Protein AF-A0A291QRK3-F1 (afdb_monomer)

Structure (mmCIF, N/CA/C/O backbone):
data_AF-A0A291QRK3-F1
#
_entry.id   AF-A0A291QRK3-F1
#
loop_
_atom_site.group_PDB
_atom_site.id
_atom_site.type_symbol
_atom_site.label_atom_id
_atom_site.label_alt_id
_atom_site.label_comp_id
_atom_site.label_asym_id
_atom_site.label_entity_id
_atom_site.label_seq_id
_atom_site.pdbx_PDB_ins_code
_atom_site.Cartn_x
_atom_site.Cartn_y
_atom_site.Cartn_z
_atom_site.occupancy
_atom_site.B_iso_or_equiv
_atom_site.auth_seq_id
_atom_site.auth_comp_id
_atom_site.auth_asym_id
_atom_site.auth_atom_id
_atom_site.pdbx_PDB_model_num
ATOM 1 N N . MET A 1 1 ? 25.442 -5.026 -17.735 1.00 41.00 1 MET A N 1
ATOM 2 C CA . MET A 1 1 ? 24.105 -5.497 -17.310 1.00 41.00 1 MET A CA 1
ATOM 3 C C . MET A 1 1 ? 23.254 -4.267 -17.037 1.00 41.00 1 MET A C 1
ATOM 5 O O . MET A 1 1 ? 23.761 -3.362 -16.388 1.00 41.00 1 MET A O 1
ATOM 9 N N . LYS A 1 2 ? 22.037 -4.166 -17.587 1.00 38.84 2 LYS A N 1
ATOM 10 C CA . LYS A 1 2 ? 21.121 -3.074 -17.219 1.00 38.84 2 LYS A CA 1
ATOM 11 C C . LYS A 1 2 ? 20.661 -3.331 -15.782 1.00 38.84 2 LYS A C 1
ATOM 13 O O . LYS A 1 2 ? 20.104 -4.393 -15.522 1.00 38.84 2 LYS A O 1
ATOM 18 N N . ASN A 1 3 ? 20.926 -2.399 -14.868 1.00 39.56 3 ASN A N 1
ATOM 19 C CA . ASN A 1 3 ? 20.250 -2.376 -13.574 1.00 39.56 3 ASN A CA 1
ATOM 20 C C . ASN A 1 3 ? 18.778 -2.072 -13.853 1.00 39.56 3 ASN A C 1
ATOM 22 O O . ASN A 1 3 ? 18.421 -0.927 -14.123 1.00 39.56 3 ASN A O 1
ATOM 26 N N . ASN A 1 4 ? 17.938 -3.102 -13.857 1.00 54.91 4 ASN A N 1
ATOM 27 C CA . ASN A 1 4 ? 16.499 -2.902 -13.797 1.00 54.91 4 ASN A CA 1
ATOM 28 C C . ASN A 1 4 ? 16.183 -2.532 -12.347 1.00 54.91 4 ASN A C 1
ATOM 30 O O . ASN A 1 4 ? 16.077 -3.412 -11.496 1.00 54.91 4 ASN A O 1
ATOM 34 N N . ASN A 1 5 ? 16.117 -1.234 -12.055 1.00 65.88 5 ASN A N 1
ATOM 35 C CA . ASN A 1 5 ? 15.678 -0.767 -10.744 1.00 65.88 5 ASN A CA 1
ATOM 36 C C . ASN A 1 5 ? 14.253 -1.287 -10.483 1.00 65.88 5 ASN A C 1
ATOM 38 O O . ASN A 1 5 ? 13.399 -1.270 -11.376 1.00 65.88 5 ASN A O 1
ATOM 42 N N . ILE A 1 6 ? 14.007 -1.774 -9.266 1.00 69.44 6 ILE A N 1
ATOM 43 C CA . ILE A 1 6 ? 12.658 -2.119 -8.812 1.00 69.44 6 ILE A CA 1
ATOM 44 C C . ILE A 1 6 ? 11.919 -0.804 -8.579 1.00 69.44 6 ILE A C 1
ATOM 46 O O . ILE A 1 6 ? 12.405 0.058 -7.849 1.00 69.44 6 ILE A O 1
ATOM 50 N N . LEU A 1 7 ? 10.759 -0.660 -9.210 1.00 81.25 7 LEU A N 1
ATOM 51 C CA . LEU A 1 7 ? 9.881 0.493 -9.066 1.00 81.25 7 LEU A CA 1
ATOM 52 C C . LEU A 1 7 ? 8.554 -0.014 -8.500 1.00 81.25 7 LEU A C 1
ATOM 54 O O . LEU A 1 7 ? 7.883 -0.831 -9.137 1.00 81.25 7 LEU A O 1
ATOM 58 N N . ALA A 1 8 ? 8.209 0.428 -7.292 1.00 82.94 8 ALA A N 1
ATOM 59 C CA . ALA A 1 8 ? 7.079 -0.095 -6.537 1.00 82.94 8 ALA A CA 1
ATOM 60 C C . ALA A 1 8 ? 5.899 0.881 -6.519 1.00 82.94 8 ALA A C 1
ATOM 62 O O . ALA A 1 8 ? 6.063 2.083 -6.320 1.00 82.94 8 ALA A O 1
ATOM 63 N N . LYS A 1 9 ? 4.697 0.334 -6.659 1.00 86.00 9 LYS A N 1
ATOM 64 C CA . LYS A 1 9 ? 3.434 0.999 -6.362 1.00 86.00 9 LYS A CA 1
ATOM 65 C C . LYS A 1 9 ? 2.877 0.449 -5.056 1.00 86.00 9 LYS A C 1
ATOM 67 O O . LYS A 1 9 ? 2.884 -0.756 -4.835 1.00 86.00 9 LYS A O 1
ATOM 72 N N . ILE A 1 10 ? 2.362 1.317 -4.205 1.00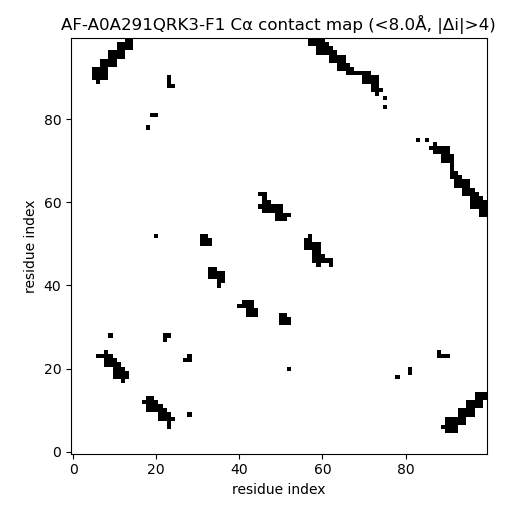 86.38 10 ILE A N 1
ATOM 73 C CA . ILE A 1 10 ? 1.549 0.956 -3.055 1.00 86.38 10 ILE A CA 1
ATOM 74 C C . ILE A 1 10 ? 0.087 1.204 -3.407 1.00 86.38 10 ILE A C 1
ATOM 76 O O . ILE A 1 10 ? -0.273 2.276 -3.896 1.00 86.38 10 ILE A O 1
ATOM 80 N N . ARG A 1 11 ? -0.781 0.232 -3.149 1.00 88.56 11 ARG A N 1
ATOM 81 C CA . ARG A 1 11 ? -2.230 0.387 -3.278 1.00 88.56 11 ARG A CA 1
ATOM 82 C C . ARG A 1 11 ? -2.907 0.011 -1.974 1.00 88.56 11 ARG A C 1
ATOM 84 O O . ARG A 1 11 ? -2.647 -1.048 -1.414 1.00 88.56 11 ARG A O 1
ATOM 91 N N . ILE A 1 12 ? -3.808 0.870 -1.524 1.00 88.38 12 ILE A N 1
ATOM 92 C CA . ILE A 1 12 ? -4.681 0.621 -0.386 1.00 88.38 12 ILE A CA 1
ATOM 93 C C . ILE A 1 12 ? -6.082 0.384 -0.933 1.00 88.38 12 ILE A C 1
ATOM 95 O O . ILE A 1 12 ? -6.636 1.232 -1.637 1.00 88.38 12 ILE A O 1
ATOM 99 N N . GLN A 1 13 ? -6.649 -0.777 -0.632 1.00 91.56 13 GLN A N 1
ATOM 100 C CA . GLN A 1 13 ? -7.934 -1.199 -1.170 1.00 91.56 13 GLN A CA 1
ATOM 101 C C . GLN A 1 13 ? -8.833 -1.701 -0.045 1.00 91.56 13 GLN A C 1
ATOM 103 O O . GLN A 1 13 ? -8.413 -2.487 0.796 1.00 91.56 13 GLN A O 1
ATOM 108 N N . HIS A 1 14 ? -10.087 -1.271 -0.029 1.00 92.38 14 HIS A N 1
ATOM 109 C CA . HIS A 1 14 ? -11.077 -1.810 0.889 1.00 92.38 14 HIS A CA 1
ATOM 110 C C . HIS A 1 14 ? -11.374 -3.278 0.541 1.00 92.38 14 HIS A C 1
ATOM 112 O O . HIS A 1 14 ? -11.392 -3.640 -0.640 1.00 92.38 14 HIS A O 1
ATOM 118 N N . THR A 1 15 ? -11.679 -4.128 1.524 1.00 91.19 15 THR A N 1
ATOM 119 C CA . THR A 1 15 ? -12.037 -5.545 1.276 1.00 91.19 15 THR A CA 1
ATOM 120 C C . THR A 1 15 ? -13.268 -5.713 0.378 1.00 91.19 15 THR A C 1
ATOM 122 O O . THR A 1 15 ? -13.425 -6.736 -0.282 1.00 91.19 15 THR A O 1
ATOM 125 N N . GLN A 1 16 ? -14.103 -4.676 0.268 1.00 89.44 16 GLN A N 1
ATOM 126 C CA . GLN A 1 16 ? -15.255 -4.617 -0.649 1.00 89.44 16 GLN A CA 1
ATOM 127 C C . GLN A 1 16 ? -14.895 -4.194 -2.089 1.00 89.44 16 GLN A C 1
ATOM 129 O O . GLN A 1 16 ? -15.783 -4.019 -2.918 1.00 89.44 16 GLN A O 1
ATOM 134 N N . GLY A 1 17 ? -13.610 -4.007 -2.404 1.00 81.94 17 GLY A N 1
ATOM 135 C CA . GLY A 1 17 ? -13.117 -3.761 -3.764 1.00 81.94 17 GLY A CA 1
ATOM 136 C C . GLY A 1 17 ? -12.859 -2.296 -4.128 1.00 81.94 17 GLY A C 1
ATOM 137 O O . GLY A 1 17 ? -12.245 -2.038 -5.160 1.00 81.94 17 GLY A O 1
ATOM 138 N N . ALA A 1 18 ? -13.269 -1.333 -3.299 1.00 85.88 18 ALA A N 1
ATOM 139 C CA . ALA A 1 18 ? -12.997 0.083 -3.550 1.00 85.88 18 ALA A CA 1
ATOM 140 C C . ALA A 1 18 ? -11.510 0.410 -3.330 1.00 85.88 18 ALA A C 1
ATOM 142 O O . ALA A 1 18 ? -10.967 0.132 -2.261 1.00 85.88 18 ALA A O 1
ATOM 143 N N . VAL A 1 19 ? -10.849 1.021 -4.315 1.00 87.50 19 VAL A N 1
ATOM 144 C CA . VAL A 1 19 ? -9.490 1.555 -4.135 1.00 87.50 19 VAL A CA 1
ATOM 145 C C . VAL A 1 19 ? -9.587 2.840 -3.321 1.00 87.50 19 VAL A C 1
ATOM 147 O O . VAL A 1 19 ? -10.260 3.779 -3.732 1.00 87.50 19 VAL A O 1
ATOM 150 N N . ILE A 1 20 ? -8.932 2.861 -2.163 1.00 85.31 20 ILE A N 1
ATOM 151 C CA . ILE A 1 20 ? -8.935 4.006 -1.247 1.00 85.31 20 ILE A CA 1
ATOM 152 C C . ILE A 1 20 ? -7.831 4.981 -1.642 1.00 85.31 20 ILE A C 1
ATOM 154 O O . ILE A 1 20 ? -8.064 6.179 -1.730 1.00 85.31 20 ILE A O 1
ATOM 158 N N . ALA A 1 21 ? -6.625 4.466 -1.877 1.00 80.62 21 ALA A N 1
ATOM 159 C CA . ALA A 1 21 ? -5.476 5.286 -2.221 1.00 80.62 21 ALA A CA 1
ATOM 160 C C . ALA A 1 21 ? -4.435 4.485 -2.996 1.00 80.62 21 ALA A C 1
ATOM 162 O O . ALA A 1 21 ? -4.377 3.253 -2.915 1.00 80.62 21 ALA A O 1
ATOM 163 N N . SER A 1 22 ? -3.580 5.186 -3.736 1.00 83.25 22 SER A N 1
ATOM 164 C CA . SER A 1 22 ? -2.433 4.563 -4.373 1.00 83.25 22 SER A CA 1
ATOM 165 C C . SER A 1 22 ? -1.289 5.544 -4.574 1.00 83.25 22 SER A C 1
ATOM 167 O O . SER A 1 22 ? -1.511 6.698 -4.925 1.00 83.25 22 SER A O 1
ATOM 169 N N . PHE A 1 23 ? -0.070 5.055 -4.367 1.00 79.94 23 PHE A N 1
ATOM 170 C CA . PHE A 1 23 ? 1.146 5.849 -4.307 1.00 79.94 23 PHE A CA 1
ATOM 171 C C . PHE A 1 23 ? 2.263 5.140 -5.060 1.00 79.94 23 PHE A C 1
ATOM 173 O O . PHE A 1 23 ? 2.391 3.923 -4.997 1.00 79.94 23 PHE A O 1
ATOM 180 N N . THR A 1 24 ? 3.096 5.895 -5.750 1.00 77.06 24 THR A N 1
ATOM 181 C CA . THR A 1 24 ? 4.374 5.419 -6.312 1.00 77.06 24 THR A CA 1
ATOM 182 C C . THR A 1 24 ? 5.557 6.180 -5.720 1.00 77.06 24 THR A C 1
ATOM 184 O O . THR A 1 24 ? 6.698 5.761 -5.874 1.00 77.06 24 THR A O 1
ATOM 187 N N . ASP A 1 25 ? 5.282 7.302 -5.053 1.00 71.38 25 ASP A N 1
ATOM 188 C CA . ASP A 1 25 ? 6.262 8.094 -4.325 1.00 71.38 25 ASP A CA 1
ATOM 189 C C . ASP A 1 25 ? 6.301 7.640 -2.860 1.00 71.38 25 ASP A C 1
ATOM 191 O O . ASP A 1 25 ? 5.273 7.567 -2.179 1.00 71.38 25 ASP A O 1
ATOM 195 N N . PHE A 1 26 ? 7.502 7.314 -2.392 1.00 68.25 26 PHE A N 1
ATOM 196 C CA . PHE A 1 26 ? 7.741 6.860 -1.032 1.00 68.25 26 PHE A CA 1
ATOM 197 C C . PHE A 1 26 ? 7.549 7.968 0.009 1.00 68.25 26 PHE A C 1
ATOM 199 O O . PHE A 1 26 ? 7.113 7.674 1.118 1.00 68.25 26 PHE A O 1
ATOM 206 N N . GLU A 1 27 ? 7.839 9.228 -0.321 1.00 66.25 27 GLU A N 1
ATOM 207 C CA . GLU A 1 27 ? 7.668 10.333 0.624 1.00 66.25 27 GLU A CA 1
ATOM 208 C C . GLU A 1 27 ? 6.182 10.600 0.881 1.00 66.25 27 GLU A C 1
ATOM 210 O O . GLU A 1 27 ? 5.782 10.708 2.036 1.00 66.25 27 GLU A O 1
ATOM 215 N N . ILE A 1 28 ? 5.338 10.541 -0.155 1.00 66.38 28 ILE A N 1
ATOM 216 C CA . ILE A 1 28 ? 3.873 10.622 0.003 1.00 66.38 28 ILE A CA 1
ATOM 217 C C . ILE A 1 28 ? 3.355 9.445 0.844 1.00 66.38 28 ILE A C 1
ATOM 219 O O . ILE A 1 28 ? 2.474 9.596 1.689 1.00 66.38 28 ILE A O 1
ATOM 223 N N . PHE A 1 29 ? 3.930 8.256 0.660 1.00 68.62 29 PHE A N 1
ATOM 224 C CA . PHE A 1 29 ? 3.574 7.090 1.463 1.00 68.62 29 PHE A CA 1
ATOM 225 C C . PHE A 1 29 ? 3.961 7.222 2.948 1.00 68.62 29 PHE A C 1
ATOM 227 O O . PHE A 1 29 ? 3.331 6.593 3.789 1.00 68.62 29 PHE A O 1
ATOM 234 N N . LYS A 1 30 ? 4.945 8.044 3.320 1.00 66.81 30 LYS A N 1
ATOM 235 C CA . LYS A 1 30 ? 5.223 8.317 4.743 1.00 66.81 30 LYS A CA 1
ATOM 236 C C . LYS A 1 30 ? 4.199 9.253 5.384 1.00 66.81 30 LYS A C 1
ATOM 238 O O . LYS A 1 30 ? 4.097 9.279 6.607 1.00 66.81 30 LYS A O 1
ATOM 243 N N . GLU A 1 31 ? 3.477 10.039 4.583 1.00 66.50 31 GLU A N 1
ATOM 244 C CA . GLU A 1 31 ? 2.487 11.004 5.075 1.00 66.50 31 GLU A CA 1
ATOM 245 C C . GLU A 1 31 ? 1.159 10.348 5.471 1.00 66.50 31 GLU A C 1
ATOM 247 O O . GLU A 1 31 ? 0.452 10.869 6.340 1.00 66.50 31 GLU A O 1
ATOM 252 N N . ILE A 1 32 ? 0.823 9.182 4.900 1.00 68.75 32 ILE A N 1
ATOM 253 C CA . ILE A 1 32 ? -0.224 8.342 5.494 1.00 68.75 32 ILE A CA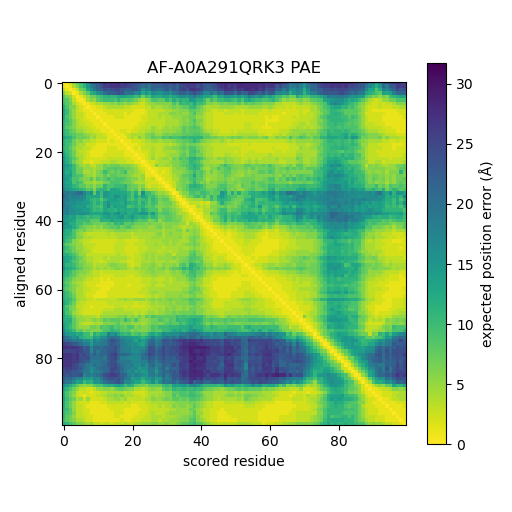 1
ATOM 254 C C . ILE A 1 32 ? 0.282 7.918 6.871 1.00 68.75 32 ILE A C 1
ATOM 256 O O . ILE A 1 32 ? 1.447 7.581 7.003 1.00 68.75 32 ILE A O 1
ATOM 260 N N . SER A 1 33 ? -0.536 8.025 7.919 1.00 60.03 33 SER A N 1
ATOM 261 C CA . SER A 1 33 ? -0.069 7.984 9.316 1.00 60.03 33 SER A CA 1
ATOM 262 C C . SER A 1 33 ? 0.482 6.610 9.731 1.00 60.03 33 SER A C 1
ATOM 264 O O . SER A 1 33 ? -0.178 5.854 10.443 1.00 60.03 33 SER A O 1
ATOM 266 N N . LEU A 1 34 ? 1.683 6.276 9.264 1.00 66.25 34 LEU A N 1
ATOM 267 C CA . LEU A 1 34 ? 2.393 5.048 9.565 1.00 66.25 34 LEU A CA 1
ATOM 268 C C . LEU A 1 34 ? 2.959 5.129 10.981 1.00 66.25 34 LEU A C 1
ATOM 270 O O . LEU A 1 34 ? 3.320 6.198 11.477 1.00 66.25 34 LEU A O 1
ATOM 274 N N . LYS A 1 35 ? 3.041 3.982 11.652 1.00 64.31 35 LYS A N 1
ATOM 275 C CA . LYS A 1 35 ? 3.767 3.882 12.915 1.00 64.31 35 LYS A CA 1
ATOM 276 C C . LYS A 1 35 ? 5.222 3.569 12.599 1.00 64.31 35 LYS A C 1
ATOM 278 O O . LYS A 1 35 ? 5.526 2.537 12.014 1.00 64.31 35 LYS A O 1
ATOM 283 N N . GLU A 1 36 ? 6.116 4.466 12.991 1.00 66.50 36 GLU A N 1
ATOM 284 C CA . GLU A 1 36 ? 7.551 4.203 12.958 1.00 66.50 36 GLU A CA 1
ATOM 285 C C . GLU A 1 36 ? 7.903 3.141 14.008 1.00 66.50 36 GLU A C 1
ATOM 287 O O . GLU A 1 36 ? 7.558 3.282 15.190 1.00 66.50 36 GLU A O 1
ATOM 292 N N . ASN A 1 37 ? 8.624 2.098 13.598 1.00 66.88 37 ASN A N 1
ATOM 293 C CA . ASN A 1 37 ? 9.235 1.173 14.534 1.00 66.88 37 ASN A CA 1
ATOM 294 C C . ASN A 1 37 ? 10.570 1.771 15.007 1.00 66.88 37 ASN A C 1
ATOM 296 O O . ASN A 1 37 ? 11.606 1.711 14.340 1.00 66.88 37 ASN A O 1
ATOM 300 N N . LYS A 1 38 ? 10.527 2.373 16.200 1.00 68.62 38 LYS A N 1
ATOM 301 C CA . LYS A 1 38 ? 11.663 3.079 16.812 1.00 68.62 38 LYS A CA 1
ATOM 302 C C . LYS A 1 38 ? 12.832 2.173 17.197 1.00 68.62 38 LYS A C 1
ATOM 304 O O . LYS A 1 38 ? 13.931 2.679 17.392 1.00 68.62 38 LYS A O 1
ATOM 309 N N . GLU A 1 39 ? 12.606 0.869 17.340 1.00 71.75 39 GLU A N 1
ATOM 310 C CA . GLU A 1 39 ? 13.654 -0.086 17.714 1.00 71.75 39 GLU A CA 1
ATOM 311 C C . GLU A 1 39 ? 14.597 -0.364 16.539 1.00 71.75 39 GLU A C 1
ATOM 313 O O . GLU A 1 39 ? 15.811 -0.449 16.721 1.00 71.75 39 GLU A O 1
ATOM 318 N N . PHE A 1 40 ? 14.051 -0.424 15.322 1.00 72.62 40 PHE A N 1
ATOM 319 C CA . PHE A 1 40 ? 14.805 -0.756 14.110 1.00 72.62 40 PHE A CA 1
ATOM 320 C C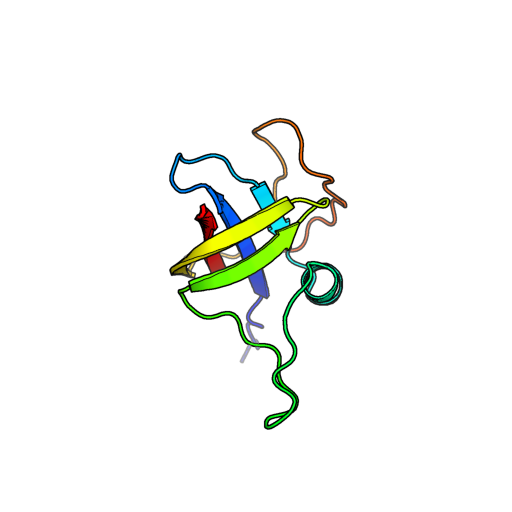 . PHE A 1 40 ? 15.018 0.432 13.167 1.00 72.62 40 PHE A C 1
ATOM 322 O O . PHE A 1 40 ? 15.643 0.267 12.118 1.00 72.62 40 PHE A O 1
ATOM 329 N N . ASN A 1 41 ? 14.534 1.625 13.537 1.00 76.56 41 ASN A N 1
ATOM 330 C CA . ASN A 1 41 ? 14.592 2.836 12.713 1.00 76.56 41 ASN A CA 1
ATOM 331 C C . ASN A 1 41 ? 14.057 2.580 11.290 1.00 76.56 41 ASN A C 1
ATOM 333 O O . ASN A 1 41 ? 14.641 3.007 10.290 1.00 76.56 41 ASN A O 1
ATOM 337 N N . ASN A 1 42 ? 12.974 1.805 11.204 1.00 75.19 42 ASN A N 1
ATOM 338 C CA . ASN A 1 42 ? 12.315 1.438 9.962 1.00 75.19 42 ASN A CA 1
ATOM 339 C C . ASN A 1 42 ? 10.799 1.660 10.063 1.00 75.19 42 ASN A C 1
ATOM 341 O O . ASN A 1 42 ? 10.222 1.839 11.137 1.00 75.19 42 ASN A O 1
ATOM 345 N N . TRP A 1 43 ? 10.161 1.687 8.897 1.00 75.75 43 TRP A N 1
ATOM 346 C CA . TRP A 1 43 ? 8.716 1.799 8.769 1.00 75.75 43 TRP A CA 1
ATOM 347 C C . TRP A 1 43 ? 8.188 0.442 8.338 1.00 75.75 43 TRP A C 1
ATOM 349 O O . TRP A 1 43 ? 8.604 -0.083 7.303 1.00 75.75 43 TRP A O 1
ATOM 359 N N . GLU A 1 44 ? 7.291 -0.125 9.133 1.00 80.50 44 GLU A N 1
ATOM 360 C CA . GLU A 1 44 ? 6.651 -1.397 8.835 1.00 80.50 44 GLU A CA 1
ATOM 361 C C . GLU A 1 44 ? 5.135 -1.254 8.905 1.00 80.50 44 GLU A C 1
ATOM 363 O O . GLU A 1 44 ? 4.595 -0.462 9.676 1.00 80.50 44 GLU A O 1
ATOM 368 N N . ILE A 1 45 ? 4.455 -2.012 8.051 1.00 83.88 45 ILE A N 1
ATOM 369 C CA . ILE A 1 45 ? 3.009 -2.171 8.093 1.00 83.88 45 ILE A CA 1
ATOM 370 C C . ILE A 1 45 ? 2.744 -3.664 8.052 1.00 83.88 45 ILE A C 1
ATOM 372 O O . ILE A 1 45 ? 3.044 -4.334 7.061 1.00 83.88 45 ILE A O 1
ATOM 376 N N . GLY A 1 46 ? 2.198 -4.177 9.141 1.00 87.88 46 GLY A N 1
ATOM 377 C CA . GLY A 1 46 ? 1.786 -5.554 9.304 1.00 87.88 46 GLY A CA 1
ATOM 378 C C . GLY A 1 46 ? 0.279 -5.740 9.168 1.00 87.88 46 GLY A C 1
ATOM 379 O O . GLY A 1 46 ? -0.518 -4.806 9.061 1.00 87.88 46 GLY A O 1
ATOM 380 N N . VAL A 1 47 ? -0.131 -7.004 9.193 1.00 91.88 47 VAL A N 1
ATOM 381 C CA . VAL A 1 47 ? -1.544 -7.366 9.321 1.00 91.88 47 VAL A CA 1
ATOM 382 C C . VAL A 1 47 ? -2.030 -7.006 10.729 1.00 91.88 47 VAL A C 1
ATOM 384 O O . VAL A 1 47 ? -1.350 -7.277 11.714 1.00 91.88 47 VAL A O 1
ATOM 387 N N . ASN A 1 48 ? -3.241 -6.458 10.812 1.00 92.75 48 ASN A N 1
ATOM 388 C CA . ASN A 1 48 ? -3.904 -5.857 11.975 1.00 92.75 48 ASN A CA 1
ATOM 389 C C . ASN A 1 48 ? -3.387 -4.479 12.408 1.00 92.75 48 ASN A C 1
ATOM 391 O O . ASN A 1 48 ? -3.943 -3.908 13.351 1.00 92.75 48 ASN A O 1
ATOM 395 N N . ASP A 1 49 ? -2.408 -3.909 11.706 1.00 89.75 49 ASP A N 1
ATOM 396 C CA . ASP A 1 49 ? -2.035 -2.517 11.931 1.00 89.75 49 ASP A CA 1
ATOM 397 C C . ASP A 1 49 ? -3.127 -1.564 11.453 1.00 89.75 49 ASP A C 1
ATOM 399 O O . ASP A 1 49 ? -3.904 -1.863 10.543 1.00 89.75 49 ASP A O 1
ATOM 403 N N . LYS A 1 50 ? -3.179 -0.392 12.088 1.00 88.50 50 LYS A N 1
ATOM 404 C CA . LYS A 1 50 ? -4.065 0.698 11.689 1.00 88.50 50 LYS A CA 1
ATOM 405 C C . LYS A 1 50 ? -3.294 1.721 10.875 1.00 88.50 50 LYS A C 1
ATOM 407 O O . LYS A 1 50 ? -2.233 2.161 11.313 1.00 88.50 50 LYS A O 1
ATOM 412 N N . ILE A 1 51 ? -3.856 2.124 9.742 1.00 86.62 51 ILE A N 1
ATOM 413 C CA . ILE A 1 51 ? -3.319 3.182 8.885 1.00 86.62 51 ILE A CA 1
ATOM 414 C C . ILE A 1 51 ? -4.335 4.318 8.761 1.00 86.62 51 ILE A C 1
ATOM 416 O O . ILE A 1 51 ? -5.534 4.077 8.617 1.00 86.62 51 ILE A O 1
ATOM 420 N N . GLY A 1 52 ? -3.854 5.558 8.838 1.00 84.25 52 GLY A N 1
ATOM 421 C CA . GLY A 1 52 ? -4.672 6.762 8.686 1.00 84.25 52 GLY A CA 1
ATOM 422 C C . GLY A 1 52 ? -4.578 7.327 7.271 1.00 84.25 52 GLY A C 1
ATOM 423 O O . GLY A 1 52 ? -3.479 7.638 6.816 1.00 84.25 52 GLY A O 1
ATOM 424 N N . ILE A 1 53 ? -5.714 7.481 6.587 1.00 81.94 53 ILE A N 1
ATOM 425 C CA . ILE A 1 53 ? -5.811 8.070 5.242 1.00 81.94 53 ILE A CA 1
ATOM 426 C C . ILE A 1 53 ? -6.977 9.059 5.228 1.00 81.94 53 ILE A C 1
ATOM 428 O O . ILE A 1 53 ? -8.100 8.692 5.569 1.00 81.94 53 ILE A O 1
ATOM 432 N N . GLU A 1 54 ? -6.715 10.315 4.851 1.00 76.19 54 GLU A N 1
ATOM 433 C CA . GLU A 1 54 ? -7.728 11.387 4.761 1.00 76.19 54 GLU A CA 1
ATOM 434 C C . GLU A 1 54 ? -8.602 11.525 6.032 1.00 76.19 54 GLU A C 1
ATOM 436 O O . GLU A 1 54 ? -9.814 11.727 5.972 1.00 76.19 54 GLU A O 1
ATOM 441 N N . GLY A 1 55 ? -7.993 11.375 7.214 1.00 78.81 55 GLY A N 1
ATOM 442 C CA . GLY A 1 55 ? -8.693 11.473 8.502 1.00 78.81 55 GLY A CA 1
ATOM 443 C C . GLY A 1 55 ? -9.550 10.255 8.876 1.00 78.81 55 GLY A C 1
ATOM 444 O O . GLY A 1 55 ? -10.248 10.302 9.888 1.00 78.81 55 GLY A O 1
ATOM 445 N N . LYS A 1 56 ? -9.496 9.165 8.101 1.00 83.31 56 LYS A N 1
ATOM 446 C CA . LYS A 1 56 ? -10.109 7.870 8.426 1.00 83.31 56 LYS A CA 1
ATOM 447 C C . LYS A 1 56 ? -9.035 6.858 8.808 1.00 83.31 56 LYS A C 1
ATOM 449 O O . LYS A 1 56 ? -7.990 6.794 8.166 1.00 83.31 56 LYS A O 1
ATOM 454 N N . GLU A 1 57 ? -9.302 6.058 9.834 1.00 89.12 57 GLU A N 1
ATOM 455 C CA . GLU A 1 57 ? -8.470 4.905 10.187 1.00 89.12 57 GLU A CA 1
ATOM 456 C C . GLU A 1 57 ? -9.019 3.639 9.535 1.00 89.12 57 GLU A C 1
ATOM 458 O O . GLU A 1 57 ? -10.218 3.375 9.616 1.00 89.12 57 GLU A O 1
ATOM 463 N N . TYR A 1 58 ? -8.124 2.838 8.965 1.00 90.50 58 TYR A N 1
ATOM 464 C CA . TYR A 1 58 ? -8.434 1.517 8.431 1.00 90.50 58 TYR A CA 1
ATOM 465 C C . TYR A 1 58 ? -7.522 0.462 9.051 1.00 90.50 58 TYR A C 1
ATOM 467 O O . TYR A 1 58 ? -6.356 0.735 9.337 1.00 90.50 58 TYR A O 1
ATOM 475 N N 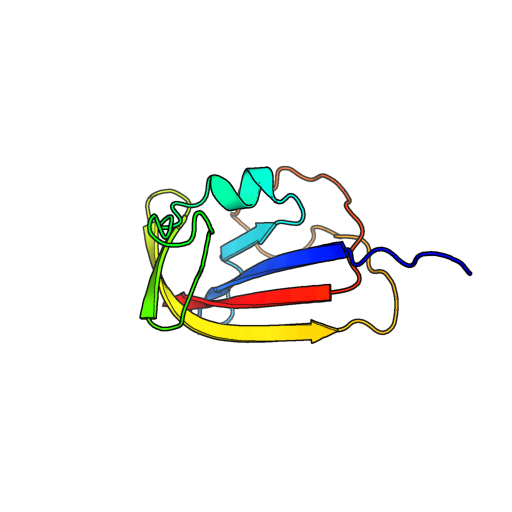. THR A 1 59 ? -8.031 -0.753 9.234 1.00 93.75 5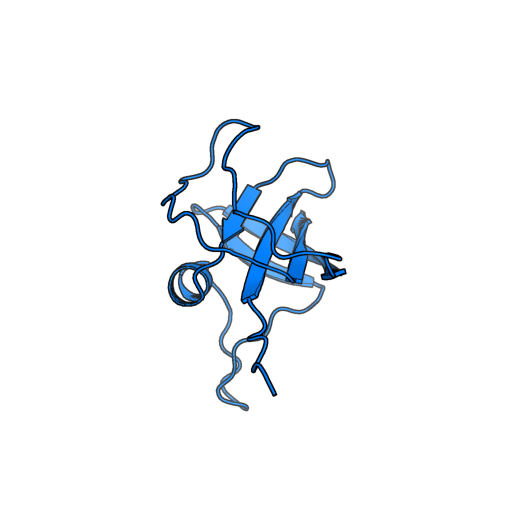9 THR A N 1
ATOM 476 C CA . THR A 1 59 ? -7.261 -1.893 9.748 1.00 93.75 59 THR A CA 1
ATOM 477 C C . THR A 1 59 ? -6.785 -2.773 8.601 1.00 93.75 59 THR A C 1
ATOM 479 O O . THR A 1 59 ? -7.601 -3.285 7.838 1.00 93.75 59 THR A O 1
ATOM 482 N N . VAL A 1 60 ? -5.480 -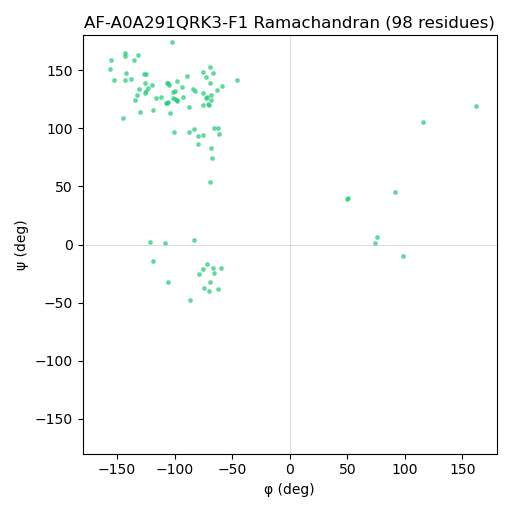3.021 8.509 1.00 93.44 60 VAL A N 1
ATOM 483 C CA . VAL A 1 60 ? -4.893 -3.914 7.503 1.00 93.44 60 VAL A CA 1
ATOM 484 C C . VAL A 1 60 ? -5.308 -5.357 7.777 1.00 93.44 60 VAL A C 1
ATOM 486 O O . VAL A 1 60 ? -5.078 -5.886 8.860 1.00 93.44 60 VAL A O 1
ATOM 489 N N . LYS A 1 61 ? -5.909 -6.023 6.793 1.00 96.38 61 LYS A N 1
ATOM 490 C CA . LYS A 1 61 ? -6.354 -7.424 6.890 1.00 96.38 61 LYS A CA 1
ATOM 491 C C . LYS A 1 61 ? -5.470 -8.389 6.125 1.00 96.38 61 LYS A C 1
ATOM 493 O O . LYS A 1 61 ? -5.291 -9.526 6.549 1.00 96.38 61 LYS A O 1
ATOM 498 N N . SER A 1 62 ? -4.895 -7.941 5.017 1.00 96.25 62 SER A N 1
ATOM 499 C CA . SER A 1 62 ? -3.942 -8.743 4.258 1.00 96.25 62 SER A CA 1
ATOM 500 C C . SER A 1 62 ? -3.026 -7.859 3.433 1.00 96.25 62 SER A C 1
ATOM 502 O O . SER A 1 62 ? -3.432 -6.782 2.994 1.00 96.25 62 SER A O 1
ATOM 504 N N . ILE A 1 63 ? -1.817 -8.355 3.195 1.00 93.81 63 ILE A N 1
ATOM 505 C CA . ILE A 1 63 ? -0.797 -7.707 2.380 1.00 93.81 63 ILE A CA 1
ATOM 506 C C . ILE A 1 63 ? -0.379 -8.715 1.323 1.00 93.81 63 ILE A C 1
ATOM 508 O O . ILE A 1 63 ? -0.092 -9.869 1.643 1.00 93.81 63 ILE A O 1
ATOM 512 N N . PHE A 1 64 ? -0.361 -8.298 0.067 1.00 92.88 64 PHE A N 1
ATOM 513 C CA . PHE A 1 64 ? 0.113 -9.136 -1.023 1.00 92.88 64 PHE A CA 1
ATOM 514 C C . PHE A 1 64 ? 0.866 -8.305 -2.045 1.00 92.88 64 PHE A C 1
ATOM 516 O O . PHE A 1 64 ? 0.802 -7.076 -2.074 1.00 92.88 64 PHE A O 1
ATOM 523 N N . THR A 1 65 ? 1.591 -9.018 -2.888 1.00 91.88 65 THR A N 1
ATOM 524 C CA . THR A 1 65 ? 2.486 -8.441 -3.870 1.00 91.88 65 THR A CA 1
ATOM 525 C C . THR A 1 65 ? 2.093 -8.918 -5.254 1.00 91.88 65 THR A C 1
ATOM 527 O O . THR A 1 65 ? 1.864 -10.109 -5.465 1.00 91.88 65 THR A O 1
ATOM 530 N N . ILE A 1 66 ? 2.056 -7.993 -6.204 1.00 89.88 66 ILE A N 1
ATOM 531 C CA . ILE A 1 66 ? 1.861 -8.266 -7.622 1.00 89.88 66 ILE A CA 1
ATOM 532 C C . ILE A 1 66 ? 3.168 -7.930 -8.341 1.00 89.88 66 ILE A C 1
ATOM 534 O O . ILE A 1 66 ? 3.710 -6.835 -8.197 1.00 89.88 66 ILE A O 1
ATOM 538 N N . ILE A 1 67 ? 3.677 -8.886 -9.116 1.00 87.56 67 ILE A N 1
ATOM 539 C CA . ILE A 1 67 ? 4.851 -8.704 -9.974 1.00 87.56 67 ILE A CA 1
ATOM 540 C C . ILE A 1 67 ? 4.347 -8.619 -11.409 1.00 87.56 67 ILE A C 1
ATOM 542 O O . ILE A 1 67 ? 3.675 -9.535 -11.886 1.00 87.56 67 ILE A O 1
ATOM 546 N N . HIS A 1 68 ? 4.656 -7.521 -12.092 1.00 84.62 68 HIS A N 1
ATOM 547 C CA . HIS A 1 68 ? 4.256 -7.336 -13.480 1.00 84.62 68 HIS A CA 1
ATOM 548 C C . HIS A 1 68 ? 5.319 -7.906 -14.422 1.00 84.62 68 HIS A C 1
ATOM 550 O O . HIS A 1 68 ? 6.517 -7.831 -14.158 1.00 84.62 68 HIS A O 1
ATOM 556 N N . ASN A 1 69 ? 4.875 -8.461 -15.551 1.00 81.19 69 ASN A N 1
ATOM 557 C CA . ASN A 1 69 ? 5.778 -8.971 -16.588 1.00 81.19 69 ASN A CA 1
ATOM 558 C C . ASN A 1 69 ? 6.496 -7.845 -17.352 1.00 81.19 69 ASN A C 1
ATOM 560 O O . ASN A 1 69 ? 7.485 -8.091 -18.038 1.00 81.19 69 ASN A O 1
ATOM 564 N N . GLU A 1 70 ? 5.991 -6.618 -17.242 1.00 81.06 70 GLU A N 1
ATOM 565 C CA . GLU A 1 70 ? 6.525 -5.419 -17.874 1.00 81.06 70 GLU A CA 1
ATOM 566 C C . GLU A 1 70 ? 6.385 -4.209 -16.945 1.00 81.06 70 GLU A C 1
ATOM 568 O O . GLU A 1 70 ? 5.603 -4.224 -15.992 1.00 81.06 70 GLU A O 1
ATOM 573 N N . THR A 1 71 ? 7.148 -3.153 -17.224 1.00 80.69 71 THR A N 1
ATOM 574 C CA . THR A 1 71 ? 6.993 -1.871 -16.534 1.00 80.69 71 THR A CA 1
ATOM 575 C C . THR A 1 71 ? 5.692 -1.209 -16.980 1.00 80.69 71 THR A C 1
ATOM 577 O O . THR A 1 71 ? 5.506 -0.908 -18.159 1.00 80.69 71 THR A O 1
ATOM 580 N N . VAL A 1 72 ? 4.804 -0.956 -16.025 1.00 80.25 72 VAL A N 1
ATOM 581 C CA . VAL A 1 72 ? 3.496 -0.340 -16.231 1.00 80.25 72 VAL A CA 1
ATOM 582 C C . VAL A 1 72 ? 3.586 1.149 -15.903 1.00 80.25 72 VAL A C 1
ATOM 584 O O . VAL A 1 72 ? 4.228 1.557 -14.936 1.00 80.25 72 VAL A O 1
ATOM 587 N N . LYS A 1 73 ? 2.911 1.988 -16.692 1.00 71.38 73 LYS A N 1
ATOM 588 C CA . LYS A 1 73 ? 2.709 3.401 -16.344 1.00 71.38 73 LYS A CA 1
ATOM 589 C C . LYS A 1 73 ? 1.514 3.525 -15.417 1.00 71.38 73 LYS A C 1
ATOM 591 O O . LYS A 1 73 ? 0.458 2.956 -15.707 1.00 71.38 73 LYS A O 1
ATOM 596 N N . ASN A 1 74 ? 1.644 4.292 -14.336 1.00 67.38 74 ASN A N 1
ATOM 597 C CA . ASN A 1 74 ? 0.488 4.653 -13.526 1.00 67.38 74 ASN A CA 1
ATOM 598 C C . ASN A 1 74 ? -0.480 5.470 -14.402 1.00 67.38 74 ASN A C 1
ATOM 600 O O . ASN A 1 74 ? -0.230 6.630 -14.716 1.00 67.38 74 ASN A O 1
ATOM 604 N N . SER A 1 75 ? -1.530 4.820 -14.903 1.00 55.72 75 SER A N 1
ATOM 605 C CA . SER A 1 75 ? -2.599 5.457 -15.666 1.00 55.72 75 SER A CA 1
ATOM 606 C C . SER A 1 75 ? -3.762 5.649 -14.708 1.00 55.72 75 SER A C 1
ATOM 608 O O . SER A 1 75 ? -4.519 4.726 -14.418 1.00 55.72 75 SER A O 1
ATOM 610 N N . GLY A 1 76 ? -3.854 6.850 -14.141 1.00 48.84 76 GLY A N 1
ATOM 611 C CA . GLY A 1 76 ? -4.971 7.247 -13.298 1.00 48.84 76 GLY A CA 1
ATOM 612 C C . GLY A 1 76 ? -6.252 7.368 -14.117 1.00 48.84 76 GLY A C 1
ATOM 613 O O . GLY A 1 76 ? -6.624 8.462 -14.517 1.00 48.84 76 GLY A O 1
ATOM 614 N N . GLN A 1 77 ? -6.944 6.259 -14.367 1.00 44.28 77 GLN A N 1
ATOM 615 C CA . GLN A 1 77 ? -8.381 6.264 -14.629 1.00 44.28 77 GLN A CA 1
ATOM 616 C C . GLN A 1 77 ? -8.996 4.999 -14.033 1.00 44.28 77 GLN A C 1
ATOM 618 O O . GLN A 1 77 ? -8.746 3.908 -14.528 1.00 44.28 77 GLN A O 1
ATOM 623 N N . TYR A 1 78 ? -9.754 5.160 -12.944 1.00 37.59 78 TYR A N 1
ATOM 624 C CA . TYR A 1 78 ? -11.151 4.727 -12.771 1.00 37.59 78 TYR A CA 1
ATOM 625 C C . TYR A 1 78 ? -11.508 4.683 -11.275 1.00 37.59 78 TYR A C 1
ATOM 627 O O . TYR A 1 78 ? -10.930 3.912 -10.515 1.00 37.59 78 TYR A O 1
ATOM 635 N N . GLY A 1 79 ? -12.507 5.482 -10.881 1.00 32.44 79 GLY A N 1
ATOM 636 C CA . GLY A 1 79 ? -13.146 5.435 -9.560 1.00 32.44 79 GLY A CA 1
ATOM 637 C C . GLY A 1 79 ? -12.937 6.707 -8.743 1.00 32.44 79 GLY A C 1
ATOM 638 O O . GLY A 1 79 ? -11.853 6.963 -8.244 1.00 32.44 79 GLY A O 1
ATOM 639 N N . MET A 1 80 ? -13.990 7.514 -8.646 1.00 39.28 80 MET A N 1
ATOM 640 C CA . MET A 1 80 ? -14.064 8.786 -7.926 1.00 39.28 80 MET A CA 1
ATOM 641 C C . MET A 1 80 ? -13.466 8.761 -6.506 1.00 39.28 80 MET A C 1
ATOM 643 O O . MET A 1 80 ? -13.771 7.871 -5.719 1.00 39.28 80 MET A O 1
ATOM 647 N N . SER A 1 81 ? -12.802 9.875 -6.167 1.00 39.53 81 SER A N 1
ATOM 648 C CA . SER A 1 81 ? -12.610 10.406 -4.806 1.00 39.53 81 SER A CA 1
ATOM 649 C C . SER A 1 81 ? -11.364 9.983 -4.014 1.00 39.53 81 SER A C 1
ATOM 651 O O . SER A 1 81 ? -11.468 9.741 -2.818 1.00 39.53 81 SER A O 1
ATOM 653 N N . ALA A 1 82 ? -10.186 9.995 -4.640 1.00 39.00 82 ALA A N 1
ATOM 654 C CA . ALA A 1 82 ? -8.912 10.073 -3.921 1.00 39.00 82 ALA A CA 1
ATOM 655 C C . ALA A 1 82 ? -8.103 11.251 -4.473 1.00 39.00 82 ALA A C 1
ATOM 657 O O . ALA A 1 82 ? -8.108 11.490 -5.683 1.00 39.00 82 ALA A O 1
ATOM 658 N N . VAL A 1 83 ? -7.437 12.008 -3.604 1.00 46.16 83 VAL A N 1
ATOM 659 C CA . VAL A 1 83 ? -6.489 13.057 -3.998 1.00 46.16 83 VAL A CA 1
ATOM 660 C C . VAL A 1 83 ? -5.343 12.407 -4.787 1.00 46.16 83 VAL A C 1
ATOM 662 O O . VAL A 1 83 ? -4.405 11.861 -4.217 1.00 46.16 83 VAL A O 1
ATOM 665 N N . VAL A 1 84 ? -5.438 12.412 -6.120 1.00 47.31 84 VAL A N 1
ATOM 666 C CA . VAL A 1 84 ? -4.371 11.947 -7.014 1.00 47.31 84 VAL A CA 1
ATOM 667 C C . VAL A 1 84 ? -3.445 13.133 -7.279 1.00 47.31 84 VAL A C 1
ATOM 669 O O . VAL A 1 84 ? -3.729 13.963 -8.142 1.00 47.31 84 VAL A O 1
ATOM 672 N N . VAL A 1 85 ? -2.337 13.234 -6.540 1.00 46.66 85 VAL A N 1
ATOM 673 C CA . VAL A 1 85 ? -1.186 14.014 -7.021 1.00 46.66 85 VAL A CA 1
ATOM 674 C C . VAL A 1 85 ? -0.455 13.117 -8.016 1.00 46.66 85 VAL A C 1
ATOM 676 O O . VAL A 1 85 ? 0.292 12.206 -7.669 1.00 46.66 85 VAL A O 1
ATOM 679 N N . ASP A 1 86 ? -0.847 13.323 -9.268 1.00 45.97 86 ASP A N 1
ATOM 680 C CA . ASP A 1 86 ? -0.581 12.515 -10.449 1.00 45.97 86 ASP A CA 1
ATOM 681 C C . ASP A 1 86 ? 0.825 12.799 -10.995 1.00 45.97 86 ASP A C 1
ATOM 683 O O . ASP A 1 86 ? 1.009 13.628 -11.887 1.00 45.97 86 ASP A O 1
ATOM 687 N N . GLU A 1 87 ? 1.837 12.101 -10.485 1.00 47.81 87 GLU A N 1
ATOM 688 C CA . GLU A 1 87 ? 3.047 11.882 -11.272 1.00 47.81 87 GLU A CA 1
ATOM 689 C C . GLU A 1 87 ? 2.995 10.482 -11.880 1.00 47.81 87 GLU A C 1
ATOM 691 O O . GLU A 1 87 ? 2.790 9.476 -11.198 1.00 47.81 87 GLU A O 1
ATOM 696 N N . ARG A 1 88 ? 3.149 10.437 -13.209 1.00 54.84 88 ARG A N 1
ATOM 697 C CA . ARG A 1 88 ? 3.102 9.250 -14.077 1.00 54.84 88 ARG A CA 1
ATOM 698 C C . ARG A 1 88 ? 4.312 8.340 -13.856 1.00 54.84 88 ARG A C 1
ATOM 700 O O . ARG A 1 88 ? 5.036 8.019 -14.798 1.00 54.84 88 ARG A O 1
ATOM 707 N N . ASN A 1 89 ? 4.552 7.958 -12.614 1.00 69.75 89 ASN A N 1
ATOM 708 C CA . ASN A 1 89 ? 5.694 7.157 -12.242 1.00 69.75 89 ASN A CA 1
ATOM 709 C C . ASN A 1 89 ? 5.462 5.711 -12.680 1.00 69.75 89 ASN A C 1
ATOM 711 O O . ASN A 1 89 ? 4.389 5.120 -12.511 1.00 69.75 89 ASN A O 1
ATOM 715 N N . GLU A 1 90 ? 6.475 5.184 -13.348 1.00 80.31 90 GLU A N 1
ATOM 716 C CA . GLU A 1 90 ? 6.515 3.811 -13.815 1.00 80.31 90 GLU A CA 1
ATOM 717 C C . GLU A 1 90 ? 6.722 2.867 -12.629 1.00 80.31 90 GLU A C 1
ATOM 719 O O . GLU A 1 90 ? 7.430 3.198 -11.682 1.00 80.31 90 GLU A O 1
ATOM 724 N N . TYR A 1 91 ? 6.101 1.691 -12.675 1.00 83.19 91 TYR A N 1
ATOM 725 C CA . TYR A 1 91 ? 6.267 0.646 -11.669 1.00 83.19 91 TYR A CA 1
ATOM 726 C C . TYR A 1 91 ? 6.271 -0.731 -12.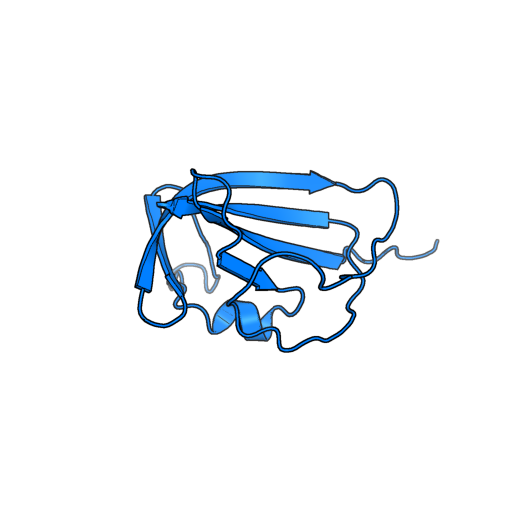332 1.00 83.19 91 TYR A C 1
ATOM 728 O O . TYR A 1 91 ? 5.624 -0.957 -13.351 1.00 83.19 91 TYR A O 1
ATOM 736 N N . ASN A 1 92 ? 7.028 -1.664 -11.769 1.00 86.00 92 ASN A N 1
ATOM 737 C CA . ASN A 1 92 ? 7.075 -3.068 -12.194 1.00 86.00 92 ASN A CA 1
ATOM 738 C C . ASN A 1 92 ? 6.698 -4.029 -11.052 1.00 86.00 92 ASN A C 1
ATOM 740 O O . ASN A 1 92 ? 6.670 -5.248 -11.228 1.00 86.00 92 ASN A O 1
ATOM 744 N N . PHE A 1 93 ? 6.357 -3.466 -9.894 1.00 88.38 93 PHE A N 1
ATOM 745 C CA . PHE A 1 93 ? 6.007 -4.163 -8.671 1.00 88.38 93 PHE A CA 1
ATO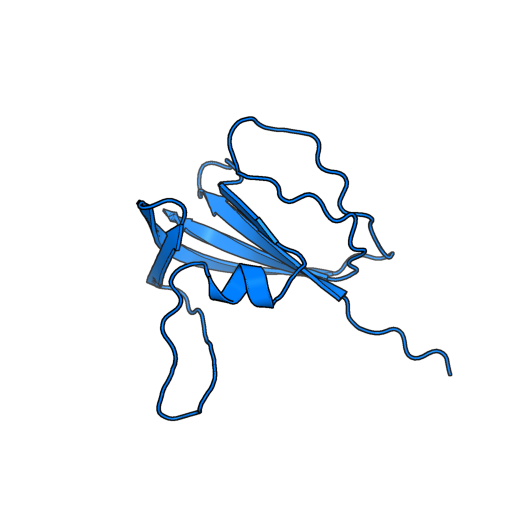M 746 C C . PHE A 1 93 ? 4.891 -3.400 -7.954 1.00 88.38 93 PHE A C 1
ATOM 748 O O . PHE A 1 93 ? 4.909 -2.171 -7.925 1.00 88.38 93 PHE A O 1
ATOM 755 N N . GLU A 1 94 ? 3.931 -4.097 -7.356 1.00 89.56 94 GLU A N 1
ATOM 756 C CA . GLU A 1 94 ? 2.855 -3.477 -6.580 1.00 89.56 94 GLU A CA 1
ATOM 757 C C . GLU A 1 94 ? 2.672 -4.198 -5.237 1.00 89.56 94 GLU A C 1
ATOM 759 O O . GLU A 1 94 ? 2.534 -5.419 -5.195 1.00 89.56 94 GLU A O 1
ATOM 764 N N . ILE A 1 95 ? 2.656 -3.448 -4.133 1.00 90.44 95 ILE A N 1
ATOM 765 C CA . ILE A 1 95 ? 2.264 -3.922 -2.801 1.00 90.44 95 ILE A CA 1
ATOM 766 C C . ILE A 1 95 ? 0.846 -3.442 -2.544 1.00 90.44 95 ILE A C 1
ATOM 768 O O . ILE A 1 95 ? 0.561 -2.245 -2.616 1.00 90.44 95 ILE A O 1
ATOM 772 N N . VAL A 1 96 ? -0.040 -4.369 -2.213 1.00 92.06 96 VAL A N 1
ATOM 773 C CA . VAL A 1 96 ? -1.442 -4.069 -1.964 1.00 92.06 96 VAL A CA 1
ATOM 774 C C . VAL A 1 96 ? -1.787 -4.387 -0.518 1.00 92.06 96 VAL A C 1
ATOM 776 O O . VAL A 1 96 ? -1.592 -5.512 -0.056 1.00 92.06 96 VAL A O 1
ATOM 779 N N . TYR A 1 97 ? -2.344 -3.398 0.171 1.00 92.31 97 TYR A N 1
ATOM 780 C CA . TYR A 1 97 ? -2.890 -3.525 1.514 1.00 92.31 97 TYR A CA 1
ATOM 781 C C . TYR A 1 97 ? -4.415 -3.559 1.416 1.00 92.31 97 TYR A C 1
ATOM 783 O O . TYR A 1 97 ? -5.039 -2.564 1.037 1.00 92.31 97 TYR A O 1
ATOM 791 N N . TYR A 1 98 ? -5.019 -4.700 1.754 1.00 95.00 98 TYR A N 1
ATOM 792 C CA . TYR A 1 98 ? -6.466 -4.783 1.949 1.00 95.00 98 TYR A CA 1
ATOM 793 C C . TYR A 1 98 ? -6.831 -4.317 3.345 1.00 95.00 98 TYR A C 1
ATOM 795 O O . TYR A 1 98 ? -6.232 -4.783 4.319 1.00 95.00 98 TYR A O 1
ATOM 803 N N . VAL A 1 99 ? -7.829 -3.446 3.437 1.00 94.19 99 VAL A N 1
ATOM 804 C CA . VAL A 1 99 ? -8.214 -2.805 4.691 1.00 94.19 99 VAL A CA 1
ATOM 805 C C . VAL A 1 99 ? -9.726 -2.786 4.920 1.00 94.19 99 VAL A C 1
ATOM 807 O O . VAL A 1 99 ? -10.504 -2.906 3.970 1.00 94.19 99 VAL A O 1
ATOM 810 N N . GLU A 1 100 ? -10.115 -2.626 6.186 1.00 94.44 100 GLU A N 1
ATOM 811 C CA . GLU A 1 100 ? -11.496 -2.466 6.681 1.00 94.44 100 GLU A CA 1
ATOM 812 C C . GLU A 1 100 ? -11.618 -1.279 7.634 1.00 94.44 100 GLU A C 1
ATOM 814 O O . GLU A 1 100 ? -10.666 -1.073 8.428 1.00 94.44 100 GLU A O 1
#

Mean predicted aligned error: 8.71 Å

Secondary structure (DSSP, 8-state):
-------EEEEEEETTS-EEEEES-HHHHHHTTPPEETTTTEE---TT-EEEETTEEEEEEEEEEEEEEEEEE----S-S---------EEEEEEEEEE-

Radius of gyration: 14.03 Å; Cα contacts (8 Å, |Δi|>4): 174; chains: 1; bounding box: 39×23×36 Å

Organism: NCBI:txid2029983

Solvent-accessible surface area (backbone atoms only — not comparable to full-atom values): 6174 Å² total; per-residue (Å²): 131,84,83,77,74,89,30,54,29,42,36,36,28,35,78,87,70,50,75,61,47,74,40,65,50,68,71,66,56,62,69,37,50,66,58,71,40,79,89,75,78,42,79,66,87,56,73,70,37,67,41,36,54,97,92,41,77,31,34,27,71,42,77,52,76,48,77,52,98,54,78,41,68,56,71,96,76,88,79,91,89,55,93,74,85,82,69,73,51,60,24,36,32,35,42,38,37,30,26,90

Nearest PDB structures (foldseek):
  8v3w-assembly1_b  TM=2.662E-01  e=1.488E+00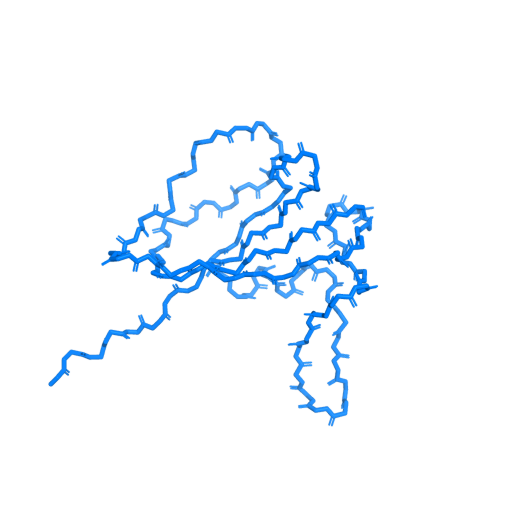  Clostridioides difficile

Sequence (100 aa):
MKNNNILAKIRIQHTQGAVIASFTDFEIFKEISLKENKEFNNWEIGVNDKIGIEGKEYTVKSIFTIIHNETVKNSGQYGMSAVVVDERNEYNFEIVYYVE

pLDDT: mean 75.06, std 17.01, range [32.44, 96.38]

Foldseek 3Di:
DDPPDAFEKEWEAEPVGRTADIDRDVVVVPVFPFDQPPVVRDTDDDAQDWTHDPNDIWGFHDKDKDAAPDWDWPDPDDDDDDPDPDDRDIHRMYIYTYID